Protein 1KXO (pdb70)

Organism: Pieris brassicae (NCBI:txid7116)

B-factor: mean 32.09, std 14.47, range [11.89, 97.53]

Radius of gyration: 15.15 Å; Cα contacts (8 Å, |Δi|>4): 367; chains: 1; bounding box: 38×37×36 Å

InterPro domains:
  IPR000566 Lipocalin/cytosolic fatty-acid binding domain [PF00061] (39-167)
  IPR003057 Invertebrate colouration protein [PR01273] (30-46)
  IPR003057 Invertebrate colouration protein [PR01273] (48-60)
  IPR003057 Invertebrate colouration protein [PR01273] (61-73)
  IPR003057 Invertebrate colouration protein [PR01273] (116-130)
  IPR003057 Invertebrate colouration protein [PR01273] (139-152)
  IPR003057 Invertebrate colouration protein [PR01273] (170-182)
  IPR012674 Calycin [G3DSA:2.40.128.20] (16-189)
  IPR012674 Calycin [SSF50814] (17-185)
  IPR022271 Lipocalin, ApoD type [PIRSF036893] (4-188)
  IPR022272 Lipocalin family conserved site [PS00213] (31-44)

Nearest PDB structures (foldseek):
  1kxo-assembly1_A  TM=1.006E+00  e=1.911E-32  Pieris brassicae
  1lnm-assembly1_A  TM=9.811E-01  e=1.648E-26  Pieris brassicae
  1lke-assembly1_A  TM=9.764E-01  e=8.177E-26  Pieris brassicae
  1n0s-assembly2_B  TM=8.934E-01  e=2.754E-23  Pieris brassicae
  1bbp-assembly1_D  TM=8.884E-01  e=1.869E-21  Pieris brassicae

Solvent-accessible surface area: 9272 Å² total; per-residue (Å²): 105,73,97,74,113,29,74,41,47,160,35,177,74,24,113,74,9,44,46,81,51,14,110,27,75,0,35,8,7,0,0,2,63,19,12,38,76,81,63,1,102,12,2,47,2,71,33,62,77,101,78,183,10,6,65,21,41,45,32,2,13,42,151,69,127,88,86,134,22,108,5,40,12,104,37,54,66,74,48,110,61,0,72,7,54,53,15,48,44,94,112,89,92,124,23,66,22,44,2,11,13,20,41,35,91,24,7,15,0,1,10,77,29,41,134,167,141,151,4,17,8,13,13,0,26,0,14,0,136,50,83,95,14,105,42,113,5,97,74,36,1,84,95,52,8,141,68,22,88,18,10,65,46,156,48,14,69,115,37,89,39,96,141,34,198

Sequence (165 aa):
DVYHDGACPEVKPVDNFDWSQYHGKWWQVAAYPDHITKYGKCGWAEYTPEGKSVKVSRYSVIHGKEYFSEGTAYPVGDSKIGKIYHSYTGVTQEGVFNVLSTDNKNYIIGYFCSYDKKGHMDLVWVLSRSMVLTGEAKTAVENYLIGSPVVDSQKLVYSDFSECK

Foldseek 3Di:
DDWDFAADDDADFAQADDPVQQAAKKWFFKKFPVCCAVVHALKMWGWDDDDQKTWIWMWHQYPNHIDTWTKMKHDDPDNRRAWIWMWIDPVIDIDIWGWRDDPSHFKTKIKDWDCVPRTIDIIIIMITPDSDDDDPSVVVVVPSQVPDPDHDVVRMDGHDNPPSD

Secondary structure (DSSP, 8-state):
---EESSPPP-PPPS---GGG--EEEEEEEE-HHHHHHH-EEEEEEEEE-SSSEEEEEEEEETTEEEEEEEEEEE-SSGGG-EEEEEE----EEEEEEEEEE-SSSEEEEEEEE---SEEEEEEEEEESSSS--HHHHHHHHHHTTS-SS--GGG-EE-------

CATH classification: 2.40.128.20

Structure (mmCIF, N/CA/C/O backbone):
data_1KXO
#
_entry.id   1KXO
#
_cell.length_a   73.873
_cell.length_b   63.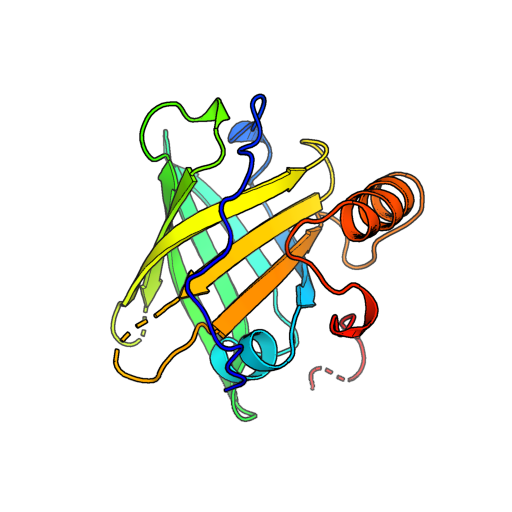476
_cell.length_c   38.191
_cell.angle_alpha   90.00
_cell.angle_beta   92.02
_cell.angle_gamma   90.00
#
_symmetry.space_group_name_H-M   'C 1 2 1'
#
loop_
_entity.id
_entity.type
_entity.pdbx_description
1 polymer DigA16
2 water water
#
loop_
_atom_site.group_PDB
_atom_site.id
_atom_site.type_symbol
_atom_site.label_atom_id
_atom_site.label_alt_id
_atom_site.label_comp_id
_atom_site.label_asym_id
_atom_site.label_entity_id
_atom_site.label_seq_id
_atom_site.pdbx_PDB_ins_code
_atom_site.Cartn_x
_atom_site.Cartn_y
_atom_site.Cartn_z
_atom_site.occupancy
_atom_site.B_iso_or_equiv
_atom_site.auth_seq_id
_atom_site.auth_comp_id
_atom_site.auth_asym_id
_atom_site.auth_atom_id
_atom_site.pdbx_PDB_model_num
ATOM 1 N N . ASP A 1 1 ? 9.035 -41.199 40.363 1.00 41.23 1 ASP A N 1
ATOM 2 C CA . ASP A 1 1 ? 8.251 -40.119 41.038 1.00 46.64 1 ASP A CA 1
ATOM 3 C C . ASP A 1 1 ? 7.990 -40.589 42.464 1.00 46.79 1 ASP A C 1
ATOM 4 O O . ASP A 1 1 ? 7.379 -41.625 42.696 1.00 40.42 1 ASP A O 1
ATOM 9 N N . VAL A 1 2 ? 8.481 -39.844 43.439 1.00 39.34 2 VAL A N 1
ATOM 10 C CA . VAL A 1 2 ? 8.345 -40.221 44.847 1.00 38.02 2 VAL A CA 1
ATOM 11 C C . VAL A 1 2 ? 7.154 -39.640 45.626 1.00 45.13 2 VAL A C 1
ATOM 12 O O . VAL A 1 2 ? 7.059 -38.410 45.833 1.00 40.60 2 VAL A O 1
ATOM 16 N N . TYR A 1 3 ? 6.254 -40.505 46.092 1.00 33.43 3 TYR A N 1
ATOM 17 C CA . TYR A 1 3 ? 5.097 -40.028 46.887 1.00 42.25 3 TYR A CA 1
ATOM 18 C C . TYR A 1 3 ? 5.051 -40.166 48.430 1.00 47.24 3 TYR A C 1
ATOM 19 O O . TYR A 1 3 ? 5.413 -41.208 48.990 1.00 58.97 3 TYR A O 1
ATOM 28 N N . HIS A 1 4 ? 4.579 -39.136 49.126 1.00 37.08 4 HIS A N 1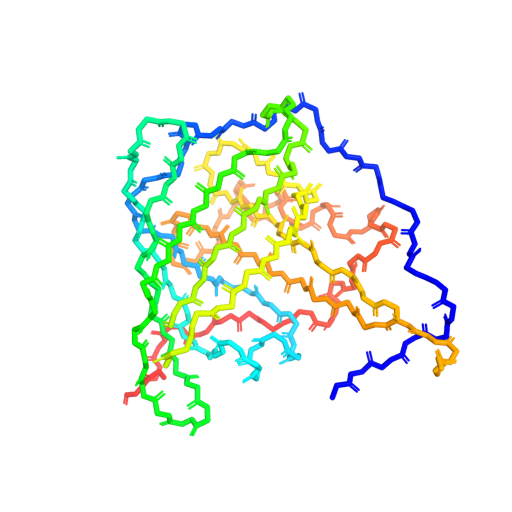
ATOM 29 C CA . HIS A 1 4 ? 4.614 -39.109 50.593 1.00 47.63 4 HIS A CA 1
ATOM 30 C C . HIS A 1 4 ? 3.220 -39.014 51.170 1.00 57.21 4 HIS A C 1
ATOM 31 O O . HIS A 1 4 ? 2.583 -37.971 51.070 1.00 64.50 4 HIS A O 1
ATOM 38 N N . ASP A 1 5 ? 2.758 -40.085 51.800 1.00 54.38 5 ASP A N 1
ATOM 39 C CA . ASP A 1 5 ? 1.379 -40.141 52.249 1.00 61.69 5 ASP A CA 1
ATOM 40 C C . ASP A 1 5 ? 0.931 -38.791 52.806 1.00 50.93 5 ASP A C 1
ATOM 41 O O . ASP A 1 5 ? 1.704 -38.094 53.446 1.00 56.82 5 ASP A O 1
ATOM 46 N N . GLY A 1 6 ? -0.327 -38.442 52.568 1.00 58.36 6 GLY A N 1
ATOM 47 C CA . GLY A 1 6 ? -0.905 -37.211 53.078 1.00 58.70 6 GLY A CA 1
ATOM 48 C C . GLY A 1 6 ? -0.954 -36.111 52.033 1.00 54.02 6 GLY A C 1
ATOM 49 O O . GLY A 1 6 ? -0.349 -36.221 50.958 1.00 40.04 6 GLY A O 1
ATOM 50 N N . ALA A 1 7 ? -1.675 -35.048 52.382 1.00 39.13 7 ALA A N 1
ATOM 51 C CA . ALA A 1 7 ? -1.836 -33.850 51.557 1.00 31.24 7 ALA A CA 1
ATOM 52 C C . ALA A 1 7 ? -0.505 -33.069 51.584 1.00 35.23 7 ALA A C 1
ATOM 53 O O . ALA A 1 7 ? 0.352 -33.348 52.398 1.00 36.15 7 ALA A O 1
ATOM 55 N N . CYS A 1 8 ? -0.299 -32.139 50.682 1.00 36.80 8 CYS A N 1
ATOM 56 C CA . CYS A 1 8 ? 0.874 -31.288 50.726 1.00 31.84 8 CYS A CA 1
ATOM 57 C C . CYS A 1 8 ? 0.774 -30.483 52.010 1.00 33.19 8 CYS A C 1
ATOM 58 O O . CYS A 1 8 ? -0.330 -30.092 52.463 1.00 34.34 8 CYS A O 1
ATOM 61 N N . PRO A 1 9 ? 1.927 -30.234 52.599 1.00 33.28 9 PRO A N 1
ATOM 62 C CA . PRO A 1 9 ? 1.980 -29.527 53.882 1.00 40.62 9 PRO A CA 1
ATOM 63 C C . PRO A 1 9 ? 1.501 -28.098 53.680 1.00 41.29 9 PRO A C 1
ATOM 64 O O . PRO A 1 9 ? 1.487 -27.613 52.553 1.00 42.98 9 PRO A O 1
ATOM 68 N N . GLU A 1 10 ? 1.065 -27.414 54.725 1.00 40.67 10 GLU A N 1
ATOM 69 C CA . GLU A 1 10 ? 0.769 -26.008 54.512 1.00 41.56 10 GLU A CA 1
ATOM 70 C C . GLU A 1 10 ? 2.091 -25.258 54.609 1.00 42.93 10 GLU A C 1
ATOM 71 O O . GLU A 1 10 ? 2.911 -25.575 55.473 1.00 32.20 10 GLU A O 1
ATOM 77 N N . VAL A 1 11 ? 2.273 -24.274 53.729 1.00 40.32 11 VAL A N 1
ATOM 78 C CA . VAL A 1 11 ? 3.520 -23.498 53.609 1.00 42.29 11 VAL A CA 1
ATOM 79 C C . VAL A 1 11 ? 3.415 -21.993 53.928 1.00 26.75 11 VAL A C 1
ATOM 80 O O . VAL A 1 11 ? 2.539 -21.318 53.414 1.00 39.03 11 VAL A O 1
ATOM 84 N N . LYS A 1 12 ? 4.333 -21.522 54.767 1.00 48.70 12 LYS A N 1
ATOM 85 C CA . LYS A 1 12 ? 4.386 -20.103 55.061 1.00 52.68 12 LYS A CA 1
ATOM 86 C C . LYS A 1 12 ? 5.011 -19.368 53.883 1.00 37.40 12 LYS A C 1
ATOM 87 O O . LYS A 1 12 ? 6.153 -19.599 53.511 1.00 34.76 12 LYS A O 1
ATOM 93 N N . PRO A 1 13 ? 4.260 -18.437 53.335 1.00 37.24 13 PRO A N 1
ATOM 94 C CA . PRO A 1 13 ? 4.725 -17.687 52.171 1.00 33.33 13 PRO A CA 1
ATOM 95 C C . PRO A 1 13 ? 5.711 -16.638 52.561 1.00 30.81 13 PRO A C 1
ATOM 96 O O . PRO A 1 13 ? 5.563 -16.057 53.645 1.00 34.36 13 PRO A O 1
ATOM 100 N N . VAL A 1 14 ? 6.669 -16.349 51.696 1.00 27.71 14 VAL A N 1
ATOM 101 C CA . VAL A 1 14 ? 7.499 -15.183 51.918 1.00 27.19 14 VAL A CA 1
ATOM 102 C C . VAL A 1 14 ? 6.712 -13.888 51.868 1.00 25.14 14 VAL A C 1
ATOM 103 O O . VAL A 1 14 ? 5.570 -13.836 51.412 1.00 30.05 14 VAL A O 1
ATOM 107 N N . ASP A 1 15 ? 7.313 -12.808 52.359 1.00 33.06 15 ASP A N 1
ATOM 108 C CA . ASP A 1 15 ? 6.638 -11.511 52.299 1.00 24.99 15 ASP A CA 1
ATOM 109 C C . ASP A 1 15 ? 7.464 -10.379 51.665 1.00 21.61 15 ASP A C 1
ATOM 110 O O . ASP A 1 15 ? 7.143 -9.204 51.718 1.00 28.24 15 ASP A O 1
ATOM 115 N N . ASN A 1 16 ? 8.554 -10.703 51.030 1.00 27.27 16 ASN A N 1
ATOM 116 C CA . ASN A 1 16 ? 9.313 -9.590 50.495 1.00 28.70 16 ASN A CA 1
ATOM 117 C C . ASN A 1 16 ? 9.883 -9.884 49.123 1.00 33.55 16 ASN A C 1
ATOM 118 O O . ASN A 1 16 ? 10.926 -9.340 48.745 1.00 26.97 16 ASN A O 1
ATOM 123 N N . PHE A 1 17 ? 9.213 -10.757 48.388 1.00 24.89 17 PHE A N 1
ATOM 124 C CA . PHE A 1 17 ? 9.789 -11.178 47.128 1.00 22.58 17 PHE A CA 1
ATOM 125 C C . PHE A 1 17 ? 9.938 -10.014 46.197 1.00 25.41 17 PHE A C 1
ATOM 126 O O . PHE A 1 17 ? 8.970 -9.260 46.071 1.00 24.58 17 PHE A O 1
ATOM 134 N N . ASP A 1 18 ? 11.103 -9.901 45.556 1.00 18.05 18 ASP A N 1
ATOM 135 C CA . ASP A 1 18 ? 11.409 -8.921 44.554 1.00 17.87 18 ASP A CA 1
ATOM 136 C C . ASP A 1 18 ? 11.659 -9.430 43.121 1.00 14.77 18 ASP A C 1
ATOM 137 O O . ASP A 1 18 ? 12.795 -9.911 42.833 1.00 18.15 18 ASP A O 1
ATOM 142 N N . TRP A 1 19 ? 10.640 -9.173 42.293 1.00 21.13 19 TRP A N 1
ATOM 143 C CA . TRP A 1 19 ? 10.665 -9.515 40.871 1.00 21.24 19 TRP A CA 1
ATOM 144 C C . TRP A 1 19 ? 11.828 -8.859 40.123 1.00 27.37 19 TRP A C 1
ATOM 145 O O . TRP A 1 19 ? 12.325 -9.379 39.136 1.00 23.43 19 TRP A O 1
ATOM 156 N N . SER A 1 20 ? 12.283 -7.689 40.564 1.00 19.49 20 SER A N 1
ATOM 157 C CA . SER A 1 20 ? 13.383 -7.026 39.863 1.00 19.26 20 SER A CA 1
ATOM 158 C C . SER A 1 20 ? 14.729 -7.756 39.746 1.00 19.20 20 SER A C 1
ATOM 159 O O . SER A 1 20 ? 15.551 -7.395 38.907 1.00 23.55 20 SER A O 1
ATOM 162 N N . GLN A 1 21 ? 14.966 -8.810 40.526 1.00 19.94 21 GLN A N 1
ATOM 163 C CA . GLN A 1 21 ? 16.242 -9.525 40.462 1.00 16.88 21 GLN A CA 1
ATOM 164 C C . GLN A 1 21 ? 16.392 -10.406 39.218 1.00 19.02 21 GLN A C 1
ATOM 165 O O . GLN A 1 21 ? 17.505 -10.709 38.749 1.00 19.73 21 GLN A O 1
ATOM 171 N N . TYR A 1 22 ? 15.262 -10.854 38.674 1.00 21.41 22 TYR A N 1
ATOM 172 C CA . TYR A 1 22 ? 15.270 -11.871 37.648 1.00 29.28 22 TYR A CA 1
ATOM 173 C C . TYR A 1 22 ? 15.480 -11.369 36.217 1.00 22.29 22 TYR A C 1
ATOM 174 O O . TYR A 1 22 ? 14.540 -11.093 35.505 1.00 25.28 22 TYR A O 1
ATOM 183 N N . HIS A 1 23 ? 16.753 -11.244 35.872 1.00 22.77 23 HIS A N 1
ATOM 184 C CA . HIS A 1 23 ? 17.199 -10.906 34.522 1.00 22.12 23 HIS A CA 1
ATOM 185 C C . HIS A 1 23 ? 18.545 -11.535 34.445 1.00 19.09 23 HIS A C 1
ATOM 186 O O . HIS A 1 23 ? 19.254 -11.814 35.429 1.00 20.62 23 HIS A O 1
ATOM 193 N N . GLY A 1 24 ? 18.878 -11.891 33.226 1.00 19.41 24 GLY A N 1
ATOM 194 C CA . GLY A 1 24 ? 20.164 -12.455 32.913 1.00 18.77 24 GLY A CA 1
ATOM 195 C C . GLY A 1 24 ? 20.105 -13.919 33.261 1.00 17.18 24 GLY A C 1
ATOM 196 O O . GLY A 1 24 ? 19.011 -14.506 33.352 1.00 19.91 24 GLY A O 1
ATOM 197 N N . LYS A 1 25 ? 21.308 -14.466 33.444 1.00 20.01 25 LYS A N 1
ATOM 198 C CA . LYS A 1 25 ? 21.529 -15.884 33.547 1.00 18.74 25 LYS A CA 1
ATOM 199 C C . LYS A 1 25 ? 21.559 -16.400 35.017 1.00 23.07 25 LYS A C 1
ATOM 200 O O . LYS A 1 25 ? 22.284 -15.927 35.874 1.00 21.10 25 LYS A O 1
ATOM 206 N N . TRP A 1 26 ? 20.651 -17.322 35.315 1.00 22.50 26 TRP A N 1
ATOM 207 C CA . TRP A 1 26 ? 20.514 -17.986 36.594 1.00 20.33 26 TRP A CA 1
ATOM 208 C C . TRP A 1 26 ? 20.697 -19.489 36.450 1.00 19.22 26 TRP A C 1
ATOM 209 O O . TRP A 1 26 ? 20.143 -20.139 35.556 1.00 23.02 26 TRP A O 1
ATOM 220 N N . TRP A 1 27 ? 21.472 -20.040 37.368 1.00 21.73 27 TRP A N 1
ATOM 221 C CA . TRP A 1 27 ? 21.861 -21.449 37.287 1.00 16.51 27 TRP A CA 1
ATOM 222 C C . TRP A 1 27 ? 21.050 -22.305 38.228 1.00 22.61 27 TRP A C 1
ATOM 223 O O . TRP A 1 27 ? 20.815 -21.849 39.344 1.00 23.77 27 TRP A O 1
ATOM 234 N N . GLN A 1 28 ? 20.619 -23.504 37.826 1.00 19.74 28 GLN A N 1
ATOM 235 C CA . GLN A 1 28 ? 19.839 -24.360 38.696 1.00 16.15 28 GLN A CA 1
ATOM 236 C C . GLN A 1 28 ? 20.856 -25.220 39.434 1.00 19.70 28 GLN A C 1
ATOM 237 O O . GLN A 1 28 ? 21.134 -26.354 39.038 1.00 17.18 28 GLN A O 1
ATOM 243 N N . VAL A 1 29 ? 21.393 -24.702 40.530 1.00 20.09 29 VAL A N 1
ATOM 244 C CA . VAL A 1 29 ? 22.497 -25.312 41.269 1.00 20.97 29 VAL A CA 1
ATOM 245 C C . VAL A 1 29 ? 22.164 -26.550 42.088 1.00 19.01 29 VAL A C 1
ATOM 246 O O . VAL A 1 29 ? 23.068 -27.336 42.385 1.00 20.35 29 VAL A O 1
ATOM 250 N N . ALA A 1 30 ? 20.894 -26.743 42.405 1.00 17.55 30 ALA A N 1
ATOM 251 C CA . ALA A 1 30 ? 20.415 -27.954 43.046 1.00 16.96 30 ALA A CA 1
ATOM 252 C C . ALA A 1 30 ? 18.953 -28.167 42.848 1.00 23.04 30 ALA A C 1
ATOM 253 O O . ALA A 1 30 ? 18.208 -27.219 42.650 1.00 18.56 30 ALA A O 1
ATOM 255 N N . ALA A 1 31 ? 18.564 -29.425 42.938 1.00 21.39 31 ALA A N 1
ATOM 256 C CA . ALA A 1 31 ? 17.162 -29.847 42.868 1.00 19.28 31 ALA A CA 1
ATOM 257 C C . ALA A 1 31 ? 17.011 -31.259 43.398 1.00 17.41 31 ALA A C 1
ATOM 258 O O . ALA A 1 31 ? 17.933 -32.097 43.372 1.00 14.80 31 ALA A O 1
ATOM 260 N N . TYR A 1 32 ? 15.795 -31.564 43.805 1.00 15.28 32 TYR A N 1
ATOM 261 C CA . TYR A 1 32 ? 15.382 -32.951 43.888 1.00 17.52 32 TYR A CA 1
ATOM 262 C C . TYR A 1 32 ? 15.479 -33.759 42.538 1.00 16.80 32 TYR A C 1
ATOM 263 O O . TYR A 1 32 ? 15.227 -33.241 41.488 1.00 19.41 32 TYR A O 1
ATOM 272 N N . PRO A 1 33 ? 15.813 -35.028 42.692 1.00 17.95 33 PRO A N 1
ATOM 273 C CA . PRO A 1 33 ? 15.953 -35.983 41.596 1.00 19.75 33 PRO A CA 1
ATOM 274 C C . PRO A 1 33 ? 14.706 -36.012 40.746 1.00 18.70 33 PRO A C 1
ATOM 275 O O . PRO A 1 33 ? 14.895 -35.996 39.527 1.00 19.58 33 PRO A O 1
ATOM 279 N N . ASP A 1 34 ? 13.491 -35.992 41.284 1.00 22.10 34 ASP A N 1
ATOM 280 C CA . ASP A 1 34 ? 12.311 -36.025 40.412 1.00 26.45 34 ASP A CA 1
ATOM 281 C C . ASP A 1 34 ? 12.253 -34.805 39.492 1.00 19.99 34 ASP A C 1
ATOM 282 O O . ASP A 1 34 ? 11.728 -34.856 38.397 1.00 22.30 34 ASP A O 1
ATOM 287 N N . HIS A 1 35 ? 12.803 -33.702 39.943 1.00 17.26 35 HIS A N 1
ATOM 288 C CA . HIS A 1 35 ? 12.867 -32.480 39.140 1.00 16.64 35 HIS A CA 1
ATOM 289 C C . HIS A 1 35 ? 13.964 -32.561 38.068 1.00 23.26 35 HIS A C 1
ATOM 290 O O . HIS A 1 35 ? 13.778 -32.076 36.928 1.00 18.62 35 HIS A O 1
ATOM 297 N N . ILE A 1 36 ? 15.117 -33.125 38.435 1.00 17.11 36 ILE A N 1
ATOM 298 C CA . ILE A 1 36 ? 16.257 -33.255 37.521 1.00 21.01 36 ILE A CA 1
ATOM 299 C C . ILE A 1 36 ? 15.816 -34.227 36.447 1.00 22.07 36 ILE A C 1
ATOM 300 O O . ILE A 1 36 ? 16.125 -33.941 35.268 1.00 18.69 36 ILE A O 1
ATOM 305 N N . THR A 1 37 ? 15.107 -35.301 36.789 1.00 15.49 37 THR A N 1
ATOM 306 C CA . THR A 1 37 ? 14.615 -36.186 35.719 1.00 19.55 37 THR A CA 1
ATOM 307 C C . THR A 1 37 ? 13.622 -35.542 34.837 1.00 19.81 37 THR A C 1
ATOM 308 O O . THR A 1 37 ? 13.750 -35.626 33.636 1.00 20.05 37 THR A O 1
ATOM 312 N N . LYS A 1 38 ? 12.565 -35.017 35.452 1.00 20.24 38 LYS A N 1
ATOM 313 C CA . LYS A 1 38 ? 11.517 -34.361 34.699 1.00 22.41 38 LYS A CA 1
ATOM 314 C C . LYS A 1 38 ? 11.941 -33.170 33.867 1.00 22.78 38 LYS A C 1
ATOM 315 O O . LYS A 1 38 ? 11.545 -33.085 32.699 1.00 18.88 38 LYS A O 1
ATOM 321 N N . TYR A 1 39 ? 12.782 -32.271 34.337 1.00 15.82 39 TYR A N 1
ATOM 322 C CA . TYR A 1 39 ? 13.032 -30.995 33.664 1.00 17.41 39 TYR A CA 1
ATOM 323 C C . TYR A 1 39 ? 14.518 -30.801 33.329 1.00 15.55 39 TYR A C 1
ATOM 324 O O . TYR A 1 39 ? 14.934 -29.764 32.859 1.00 20.45 39 TYR A O 1
ATOM 333 N N . GLY A 1 40 ? 15.287 -31.846 33.623 1.00 14.01 40 GLY A N 1
ATOM 334 C CA . GLY A 1 40 ? 16.659 -31.995 33.221 1.00 15.44 40 GLY A CA 1
ATOM 335 C C . GLY A 1 40 ? 17.794 -31.621 34.140 1.00 21.96 40 GLY A C 1
ATOM 336 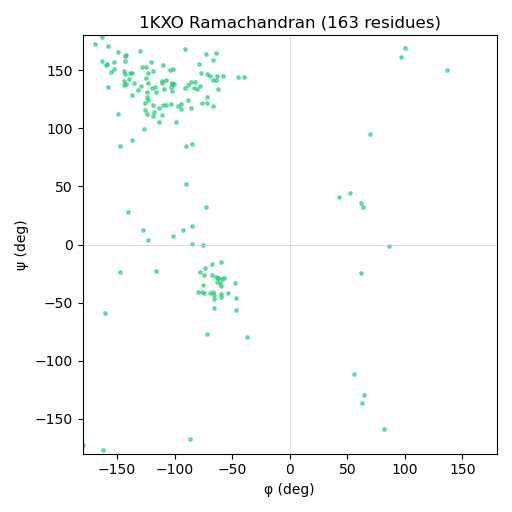O O . GLY A 1 40 ? 17.643 -30.869 35.113 1.00 21.67 40 GLY A O 1
ATOM 337 N N . LYS A 1 41 ? 18.928 -32.177 33.762 1.00 17.52 41 LYS A N 1
ATOM 338 C CA . LYS A 1 41 ? 20.165 -31.830 34.404 1.00 11.89 41 LYS A CA 1
ATOM 339 C C . LYS A 1 41 ? 20.811 -30.691 33.680 1.00 21.50 41 LYS A C 1
ATOM 340 O O . LYS A 1 41 ? 20.350 -30.324 32.591 1.00 19.64 41 LYS A O 1
ATOM 346 N N . CYS A 1 42 ? 21.819 -30.097 34.279 1.00 18.35 42 CYS A N 1
ATOM 347 C CA . CYS A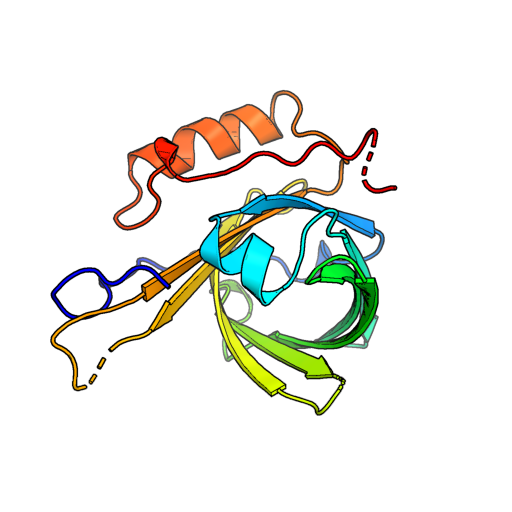 1 42 ? 22.615 -29.026 33.683 1.00 24.42 42 CYS A CA 1
ATOM 348 C C . CYS A 1 42 ? 21.828 -27.754 33.404 1.00 18.41 42 CYS A C 1
ATOM 349 O O . CYS A 1 42 ? 22.056 -27.006 32.464 1.00 24.80 42 CYS A O 1
ATOM 352 N N . GLY A 1 43 ? 20.857 -27.529 34.253 1.00 16.68 43 GLY A N 1
ATOM 353 C CA . GLY A 1 43 ? 19.889 -26.531 33.996 1.00 21.00 43 GLY A CA 1
ATOM 354 C C . GLY A 1 43 ? 20.306 -25.120 34.319 1.00 24.10 43 GLY A C 1
ATOM 355 O O . GLY A 1 43 ? 20.861 -24.761 35.364 1.00 17.49 43 GLY A O 1
ATOM 356 N N . TRP A 1 44 ? 19.994 -24.303 33.337 1.00 16.81 44 TRP A N 1
ATOM 357 C CA . TRP A 1 44 ? 20.061 -22.857 33.537 1.00 15.40 44 TRP A CA 1
ATOM 358 C C . TRP A 1 44 ? 19.036 -22.118 32.707 1.00 18.25 44 TRP A C 1
ATOM 359 O O . TRP A 1 44 ? 18.494 -22.672 31.735 1.00 15.63 44 TRP A O 1
ATOM 370 N N . ALA A 1 45 ? 18.846 -20.864 33.069 1.00 20.16 45 ALA A N 1
ATOM 371 C CA . ALA A 1 45 ? 17.848 -20.027 32.407 1.00 27.80 45 ALA A CA 1
ATOM 372 C C . ALA A 1 45 ? 18.242 -18.579 32.254 1.00 25.06 45 ALA A C 1
ATOM 373 O O . ALA A 1 45 ? 18.818 -18.008 33.152 1.00 19.99 45 ALA A O 1
ATOM 375 N N . GLU A 1 46 ? 17.909 -17.987 31.118 1.00 14.58 46 GLU A N 1
ATOM 376 C CA . GLU A 1 46 ? 18.107 -16.601 30.812 1.00 12.32 46 GLU A CA 1
ATOM 377 C C . GLU A 1 46 ? 16.703 -15.986 30.965 1.00 17.62 46 GLU A C 1
ATOM 378 O O . GLU A 1 46 ? 15.782 -16.439 30.226 1.00 21.96 46 GLU A O 1
ATOM 384 N N . TYR A 1 47 ? 16.577 -15.008 31.854 1.00 14.22 47 TYR A N 1
ATOM 385 C CA . TYR A 1 47 ? 15.377 -14.237 32.085 1.00 18.22 47 TYR A CA 1
ATOM 386 C C . TYR A 1 47 ? 15.504 -12.864 31.451 1.00 23.31 47 TYR A C 1
ATOM 387 O O . TYR A 1 47 ? 16.532 -12.145 31.607 1.00 22.90 47 TYR A O 1
ATOM 396 N N . THR A 1 48 ? 14.418 -12.489 30.788 1.00 18.10 48 THR A N 1
ATOM 397 C CA . THR A 1 48 ? 14.244 -11.217 30.122 1.00 15.65 48 THR A CA 1
ATOM 398 C C . THR A 1 48 ? 12.976 -10.560 30.644 1.00 17.67 48 THR A C 1
ATOM 399 O O . THR A 1 48 ? 11.871 -11.083 30.517 1.00 20.10 48 THR A O 1
ATOM 403 N N . PRO A 1 49 ? 13.134 -9.432 31.306 1.00 16.51 49 PRO A N 1
ATOM 404 C CA . PRO A 1 49 ? 11.958 -8.723 31.817 1.00 18.37 49 PRO A CA 1
ATOM 405 C C . PRO A 1 49 ? 11.098 -8.197 30.708 1.00 18.75 49 PRO A C 1
ATOM 406 O O . PRO A 1 49 ? 11.632 -7.731 29.714 1.00 24.98 49 PRO A O 1
ATOM 410 N N . GLU A 1 50 ? 9.787 -8.267 30.901 1.00 22.18 50 GLU A N 1
ATOM 411 C CA . GLU A 1 50 ? 8.806 -7.783 29.941 1.00 29.75 50 GLU A CA 1
ATOM 412 C C . GLU A 1 50 ? 7.665 -7.306 30.841 1.00 25.17 50 GLU A C 1
ATOM 413 O O . GLU A 1 50 ? 6.725 -8.052 31.119 1.00 20.66 50 GLU A O 1
ATOM 419 N N . GLY A 1 51 ? 7.778 -6.068 31.320 1.00 22.75 51 GLY A N 1
ATOM 420 C CA . GLY A 1 51 ? 6.794 -5.474 32.197 1.00 26.28 51 GLY A CA 1
ATOM 421 C C . GLY A 1 51 ? 6.764 -6.245 33.476 1.00 24.36 51 GLY A C 1
ATOM 422 O O . GLY A 1 51 ? 7.832 -6.612 34.000 1.00 22.56 51 GLY A O 1
ATOM 423 N N . LYS A 1 52 ? 5.542 -6.626 33.857 1.00 22.18 52 LYS A N 1
ATOM 424 C CA . LYS A 1 52 ? 5.313 -7.385 35.073 1.00 18.80 52 LYS A CA 1
ATOM 425 C C . LYS A 1 52 ? 5.376 -8.892 34.823 1.00 26.99 52 LYS A C 1
ATOM 426 O O . LYS A 1 52 ? 4.458 -9.654 35.151 1.00 33.83 52 LYS A O 1
ATOM 432 N N . SER A 1 53 ? 6.449 -9.325 34.195 1.00 26.69 53 SER A N 1
ATOM 433 C CA . SER A 1 53 ? 6.554 -10.726 33.848 1.00 24.51 53 SER A CA 1
ATOM 434 C C . SER A 1 53 ? 7.987 -10.886 33.400 1.00 19.89 53 SER A C 1
ATOM 435 O O . SER A 1 53 ? 8.765 -9.895 33.301 1.00 19.75 53 SER A O 1
ATOM 438 N N . VAL A 1 54 ? 8.323 -12.139 33.194 1.00 17.75 54 VAL A N 1
ATOM 439 C CA . VAL A 1 54 ? 9.627 -12.493 32.638 1.00 24.70 54 VAL A CA 1
ATOM 440 C C . VAL A 1 54 ? 9.469 -13.545 31.554 1.00 29.49 54 VAL A C 1
ATOM 441 O O . VAL A 1 54 ? 8.648 -14.450 31.626 1.00 25.88 54 VAL A O 1
ATOM 445 N N . LYS A 1 55 ? 10.227 -13.356 30.494 1.00 18.36 55 LYS A N 1
ATOM 446 C CA . LYS A 1 55 ? 10.388 -14.347 29.455 1.00 24.27 55 LYS A CA 1
ATOM 447 C C . LYS A 1 55 ? 11.561 -15.211 29.915 1.00 23.05 55 LYS A C 1
ATOM 448 O O . LYS A 1 55 ? 12.566 -14.676 30.380 1.00 21.01 55 LYS A O 1
ATOM 454 N N . VAL A 1 56 ? 11.425 -16.523 29.764 1.00 17.49 56 VAL A N 1
ATOM 455 C CA . VAL A 1 56 ? 12.373 -17.517 30.259 1.00 19.61 56 VAL A CA 1
ATOM 456 C C . VAL A 1 56 ? 12.842 -18.370 29.083 1.00 24.21 56 VAL A C 1
ATOM 457 O O . VAL A 1 56 ? 12.051 -18.900 28.258 1.00 26.14 56 VAL A O 1
ATOM 461 N N . SER A 1 57 ? 14.146 -18.396 28.917 1.00 20.25 57 SER A N 1
ATOM 462 C CA . SER A 1 57 ? 14.668 -19.351 27.956 1.00 20.63 57 SER A CA 1
ATOM 463 C C . SER A 1 57 ? 15.546 -20.268 28.822 1.00 18.18 57 SER A C 1
ATOM 464 O O . SER A 1 57 ? 16.597 -19.778 29.270 1.00 20.17 57 SER A O 1
ATOM 467 N N . ARG A 1 58 ? 15.129 -21.525 28.932 1.00 16.97 58 ARG A N 1
ATOM 468 C CA . ARG A 1 58 ? 15.765 -22.473 29.822 1.00 18.01 58 ARG A CA 1
ATOM 469 C C . ARG A 1 58 ? 16.359 -23.665 29.128 1.00 18.25 58 ARG A C 1
ATOM 470 O O . ARG A 1 58 ? 15.688 -24.427 28.437 1.00 26.03 58 ARG A O 1
ATOM 478 N N . TYR A 1 59 ? 17.657 -23.788 29.321 1.00 17.80 59 TYR A N 1
ATOM 479 C CA . TYR A 1 59 ? 18.452 -24.934 28.866 1.00 13.77 59 TYR A CA 1
ATOM 480 C C . TYR A 1 59 ? 18.580 -26.050 29.871 1.00 22.60 59 TYR A C 1
ATOM 481 O O . TYR A 1 59 ? 18.908 -25.792 31.044 1.00 20.42 59 TYR A O 1
ATOM 490 N N . SER A 1 60 ? 18.396 -27.278 29.406 1.00 21.41 60 SER A N 1
ATOM 491 C CA . SER A 1 60 ? 18.719 -28.438 30.237 1.00 25.27 60 SER A CA 1
ATOM 492 C C . SER A 1 60 ? 18.960 -29.656 29.362 1.00 20.80 60 SER A C 1
ATOM 493 O O . SER A 1 60 ? 18.701 -29.646 28.162 1.00 18.34 60 SER A O 1
ATOM 496 N N . VAL A 1 61 ? 19.444 -30.697 29.993 1.00 21.65 61 VAL A N 1
ATOM 497 C CA . VAL A 1 61 ? 19.578 -31.987 29.3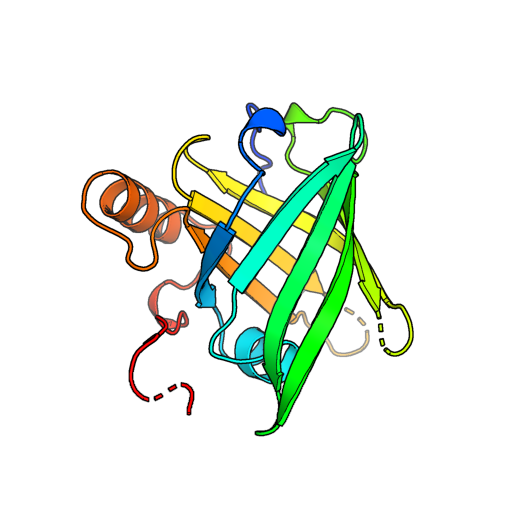38 1.00 24.15 61 VAL A CA 1
ATOM 498 C C . VAL A 1 61 ? 18.550 -32.910 29.965 1.00 21.68 61 VAL A C 1
ATOM 499 O O . VAL A 1 61 ? 18.575 -33.359 31.160 1.00 20.61 61 VAL A O 1
ATOM 503 N N . ILE A 1 62 ? 17.666 -33.389 29.097 1.00 17.97 62 ILE A N 1
ATOM 504 C CA . ILE A 1 62 ? 16.513 -34.174 29.567 1.00 16.25 62 ILE A CA 1
ATOM 505 C C . ILE A 1 62 ? 16.539 -35.541 28.841 1.00 23.83 62 ILE A C 1
ATOM 506 O O . ILE A 1 62 ? 16.597 -35.648 27.585 1.00 21.67 62 ILE A O 1
ATOM 511 N N . HIS A 1 63 ? 16.485 -36.609 29.627 1.00 24.13 63 HIS A N 1
ATOM 512 C CA . HIS A 1 63 ? 16.658 -37.964 29.091 1.00 22.82 63 HIS A CA 1
ATOM 513 C C . HIS A 1 63 ? 17.770 -38.065 28.105 1.00 26.79 63 HIS A C 1
ATOM 514 O O . HIS A 1 63 ? 17.676 -38.707 27.083 1.00 24.53 63 HIS A O 1
ATOM 521 N N . GLY A 1 64 ? 18.836 -37.377 28.441 1.00 22.56 64 GLY A N 1
ATOM 522 C CA . GLY A 1 64 ? 20.072 -37.501 27.711 1.00 29.11 64 GLY A CA 1
ATOM 523 C C . GLY A 1 64 ? 20.171 -36.603 26.505 1.00 26.25 64 GLY A C 1
ATOM 524 O O . GLY A 1 64 ? 21.251 -36.582 25.909 1.00 30.45 64 GLY A O 1
ATOM 525 N N . LYS A 1 65 ? 19.125 -35.823 26.222 1.00 25.36 65 LYS A N 1
ATOM 526 C CA . LYS A 1 65 ? 19.075 -34.973 25.017 1.00 30.09 65 LYS A CA 1
ATOM 527 C C . LYS A 1 65 ? 18.997 -33.511 25.385 1.00 24.03 65 LYS A C 1
ATOM 528 O O . LYS A 1 65 ? 18.231 -33.158 26.289 1.00 23.38 65 LYS A O 1
ATOM 534 N N . GLU A 1 66 ? 19.783 -32.657 24.718 1.00 21.94 66 GLU A N 1
ATOM 535 C CA . GLU A 1 66 ? 19.624 -31.246 25.084 1.00 24.34 66 GLU A CA 1
ATOM 536 C C . GLU A 1 66 ? 18.305 -30.625 24.654 1.00 26.35 66 GLU A C 1
ATOM 537 O O . GLU A 1 66 ? 17.757 -30.875 23.578 1.00 25.61 66 GLU A O 1
ATOM 543 N N . TYR A 1 67 ? 17.803 -29.716 25.486 1.00 21.50 67 TYR A N 1
ATOM 544 C CA . TYR A 1 67 ? 16.597 -28.978 25.131 1.00 23.19 67 TYR A CA 1
ATOM 545 C C . TYR A 1 67 ? 16.680 -27.524 25.519 1.00 32.45 67 TYR A C 1
ATOM 546 O O . TYR A 1 67 ? 17.216 -27.225 26.583 1.00 25.60 67 TYR A O 1
ATOM 555 N N . PHE A 1 68 ? 16.139 -26.648 24.677 1.00 30.67 68 PHE A N 1
ATOM 556 C CA . PHE A 1 68 ? 15.753 -25.318 25.128 1.00 23.11 68 PHE A CA 1
ATOM 557 C C . PHE A 1 68 ? 14.218 -25.282 25.312 1.00 30.99 68 PHE A C 1
ATOM 558 O O . PHE A 1 68 ? 13.443 -25.697 24.435 1.00 28.62 68 PHE A O 1
ATOM 566 N N . SER A 1 69 ? 13.738 -24.770 26.446 1.00 18.81 69 SER A N 1
ATOM 567 C CA . SER A 1 69 ? 12.329 -24.356 26.563 1.00 19.01 69 SER A CA 1
ATOM 568 C C . SER A 1 69 ? 12.149 -22.814 26.603 1.00 26.20 69 SER A C 1
ATOM 569 O O . SER A 1 69 ? 12.923 -22.027 27.194 1.00 26.80 69 SER A O 1
ATOM 572 N N . GLU A 1 70 ? 11.096 -22.360 25.934 1.00 23.00 70 GLU A N 1
ATOM 573 C CA . GLU A 1 70 ? 10.741 -20.961 25.816 1.00 19.18 70 GLU A CA 1
ATOM 574 C C . GLU A 1 70 ? 9.527 -20.909 26.674 1.00 20.80 70 GLU A C 1
ATOM 575 O O . GLU A 1 70 ? 8.680 -21.823 26.560 1.00 22.09 70 GLU A O 1
ATOM 581 N N . GLY A 1 71 ? 9.483 -19.895 27.531 1.00 26.65 71 GLY A N 1
ATOM 582 C CA . GLY A 1 71 ? 8.435 -19.829 28.536 1.00 30.74 71 GLY A CA 1
ATOM 583 C C . GLY A 1 71 ? 8.259 -18.464 29.137 1.00 27.23 71 GLY A C 1
ATOM 584 O O . GLY A 1 71 ? 8.939 -17.524 28.741 1.00 20.63 71 GLY A O 1
ATOM 585 N N . THR A 1 72 ? 7.359 -18.339 30.108 1.00 18.71 72 THR A N 1
ATOM 586 C CA . THR A 1 72 ? 7.148 -17.023 30.708 1.00 25.23 72 THR A CA 1
ATOM 587 C C . THR A 1 72 ? 6.911 -17.266 32.151 1.00 24.61 72 THR A C 1
ATOM 588 O O . THR A 1 72 ? 6.661 -18.394 32.536 1.00 31.56 72 THR A O 1
ATOM 592 N N . ALA A 1 73 ? 7.064 -16.217 32.940 1.00 18.47 73 ALA A N 1
ATOM 593 C CA . ALA A 1 73 ? 6.635 -16.233 34.331 1.00 19.13 73 ALA A CA 1
ATOM 594 C C . ALA A 1 73 ? 5.925 -14.911 34.671 1.00 25.45 73 ALA A C 1
ATOM 595 O O . ALA A 1 73 ? 6.198 -13.827 34.125 1.00 20.89 73 ALA A O 1
ATOM 597 N N . TYR A 1 74 ? 4.950 -15.039 35.572 1.00 22.42 74 TYR A N 1
ATOM 598 C CA . TYR A 1 74 ? 4.176 -13.918 36.063 1.00 22.51 74 TYR A CA 1
ATOM 599 C C . TYR A 1 74 ? 3.815 -14.040 37.532 1.00 21.83 74 TYR A C 1
ATOM 600 O O . TYR A 1 74 ? 3.571 -15.111 38.084 1.00 18.65 74 TYR A O 1
ATOM 609 N N . PRO A 1 75 ? 3.707 -12.897 38.163 1.00 18.41 75 PRO A N 1
ATOM 610 C CA . PRO A 1 75 ? 3.162 -12.879 39.509 1.00 24.53 75 PRO A CA 1
ATOM 611 C C . PRO A 1 75 ? 1.678 -13.148 39.491 1.00 25.61 75 PRO A C 1
ATOM 612 O O . PRO A 1 75 ? 0.914 -12.839 38.589 1.00 27.08 75 PRO A O 1
ATOM 616 N N . VAL A 1 76 ? 1.326 -13.813 40.575 1.00 16.33 76 VAL A N 1
ATOM 617 C CA . VAL A 1 76 ? -0.020 -14.114 41.039 1.00 20.50 76 VAL A CA 1
ATOM 618 C C . VAL A 1 76 ? -0.296 -13.316 42.305 1.00 21.65 76 VAL A C 1
ATOM 619 O O . VAL A 1 76 ? 0.305 -13.511 43.376 1.00 20.54 76 VAL A O 1
ATOM 623 N N . GLY A 1 77 ? -1.205 -12.371 42.132 1.00 22.84 77 GLY A N 1
ATOM 624 C CA . GLY A 1 77 ? -1.683 -11.453 43.134 1.00 19.03 77 GLY A CA 1
ATOM 625 C C . GLY A 1 77 ? -0.529 -10.583 43.618 1.00 15.70 77 GLY A C 1
ATOM 626 O O . GLY A 1 77 ? 0.241 -10.122 42.802 1.00 22.51 77 GLY A O 1
ATOM 627 N N . ASP A 1 78 ? -0.384 -10.356 44.919 1.00 21.40 78 ASP A N 1
ATOM 628 C CA . ASP A 1 78 ? 0.639 -9.435 45.395 1.00 21.19 78 ASP A CA 1
ATOM 629 C C . ASP A 1 78 ? 2.027 -10.014 45.090 1.00 18.63 78 ASP A C 1
ATOM 630 O O . ASP A 1 78 ? 2.406 -11.067 45.635 1.00 24.28 78 ASP A O 1
ATOM 635 N N . SER A 1 79 ? 2.811 -9.316 44.298 1.00 22.03 79 SER A N 1
ATOM 636 C CA . SER A 1 79 ? 4.096 -9.874 43.869 1.00 25.02 79 SER A CA 1
ATOM 637 C C . SER A 1 79 ? 4.996 -10.253 45.046 1.00 22.25 79 SER A C 1
ATOM 638 O O . SER A 1 79 ? 5.842 -11.153 44.956 1.00 24.51 79 SER A O 1
ATOM 641 N N . LYS A 1 80 ? 4.851 -9.558 46.166 1.00 26.05 80 LYS A N 1
ATOM 642 C CA . LYS A 1 80 ? 5.738 -9.805 47.302 1.00 26.54 80 LYS A CA 1
ATOM 643 C C . LYS A 1 80 ? 5.567 -11.178 47.960 1.00 25.66 80 LYS A C 1
ATOM 644 O O . LYS A 1 80 ? 6.460 -11.600 48.748 1.00 27.24 80 LYS A O 1
ATOM 650 N N . ILE A 1 81 ? 4.443 -11.862 47.690 1.00 22.76 81 ILE A N 1
ATOM 651 C CA . ILE A 1 81 ? 4.270 -13.168 48.329 1.00 23.89 81 ILE A CA 1
ATOM 652 C C . ILE A 1 81 ? 4.909 -14.340 47.613 1.00 24.04 81 ILE A C 1
ATOM 653 O O . ILE A 1 81 ? 4.790 -15.453 48.124 1.00 24.86 81 ILE A O 1
ATOM 658 N N . GLY A 1 82 ? 5.564 -14.088 46.484 1.00 24.46 82 GLY A N 1
ATOM 659 C CA . GLY A 1 82 ? 6.292 -15.127 45.769 1.00 23.39 82 GLY A CA 1
ATOM 660 C C . GLY A 1 82 ? 5.459 -16.277 45.253 1.00 24.06 82 GLY A C 1
ATOM 661 O O . GLY A 1 82 ? 5.945 -17.412 45.302 1.00 22.42 82 GLY A O 1
ATOM 662 N N . LYS A 1 83 ? 4.228 -15.984 44.822 1.00 17.24 83 LYS A N 1
ATOM 663 C CA . LYS A 1 83 ? 3.418 -16.957 44.163 1.00 12.97 83 LYS A CA 1
ATOM 664 C C . LYS A 1 83 ? 3.618 -16.675 42.641 1.00 17.71 83 LYS A C 1
ATOM 665 O O . LYS A 1 83 ? 3.288 -15.585 42.166 1.00 17.35 83 LYS A O 1
ATOM 671 N N . ILE A 1 84 ? 4.139 -17.682 41.942 1.00 18.52 84 ILE A N 1
ATOM 672 C CA . ILE A 1 84 ? 4.639 -17.566 40.561 1.00 19.20 84 ILE A CA 1
ATOM 673 C C . ILE A 1 84 ? 4.014 -18.528 39.536 1.00 21.39 84 ILE A C 1
ATOM 674 O O . ILE A 1 84 ? 4.232 -19.733 39.535 1.00 21.67 84 ILE A O 1
ATOM 679 N N . TYR A 1 85 ? 3.262 -17.909 38.632 1.00 20.39 85 TYR A N 1
ATOM 680 C CA . TYR A 1 85 ? 2.744 -18.608 37.455 1.00 25.34 85 TYR A CA 1
ATOM 681 C C . TYR A 1 85 ? 3.862 -18.729 36.464 1.00 17.67 85 TYR A C 1
ATOM 682 O O . TYR A 1 85 ? 4.648 -17.772 36.305 1.00 21.45 85 TYR A O 1
ATOM 691 N N . HIS A 1 86 ? 4.004 -19.904 35.857 1.00 15.60 86 HIS A N 1
ATOM 692 C CA . HIS A 1 86 ? 4.966 -20.084 34.778 1.00 20.61 86 HIS A CA 1
ATOM 693 C C . HIS A 1 86 ? 4.412 -20.931 33.635 1.00 21.87 86 HIS A C 1
ATOM 694 O O . HIS A 1 86 ? 3.535 -21.811 33.862 1.00 22.04 86 HIS A O 1
ATOM 701 N N . SER A 1 87 ? 4.847 -20.647 32.413 1.00 22.66 87 SER A N 1
ATOM 702 C CA . SER A 1 87 ? 4.478 -21.487 31.272 1.00 21.08 87 SER A CA 1
ATOM 703 C C . SER A 1 87 ? 5.837 -21.939 30.775 1.00 27.95 87 SER A C 1
ATOM 704 O O . SER A 1 87 ? 6.804 -21.187 31.007 1.00 21.82 87 SER A O 1
ATOM 707 N N . TYR A 1 88 ? 5.890 -23.065 30.050 1.00 21.33 88 TYR A N 1
ATOM 708 C CA . TYR A 1 88 ? 7.109 -23.577 29.400 1.00 21.19 88 TYR A CA 1
ATOM 709 C C . TYR A 1 88 ? 6.654 -24.499 28.273 1.00 29.60 88 TYR A C 1
ATOM 710 O O . TYR A 1 88 ? 5.690 -25.241 28.486 1.00 25.39 88 TYR A O 1
ATOM 719 N N . THR A 1 89 ? 7.302 -24.345 27.111 1.00 30.22 89 THR A N 1
ATOM 720 C CA . THR A 1 89 ? 7.000 -24.999 25.826 1.00 28.62 89 THR A CA 1
ATOM 721 C C . THR A 1 89 ? 8.056 -26.040 25.411 1.00 31.70 89 THR A C 1
ATOM 722 O O . THR A 1 89 ? 9.224 -25.632 25.365 1.00 39.14 89 THR A O 1
ATOM 726 N N . GLY A 1 92 ? 8.008 -29.487 22.988 1.00 36.15 92 GLY A N 1
ATOM 727 C CA . GLY A 1 92 ? 6.852 -28.713 23.384 1.00 52.81 92 GLY A CA 1
ATOM 728 C C . GLY A 1 92 ? 5.866 -28.463 22.265 1.00 48.42 92 GLY A C 1
ATOM 729 O O . GLY A 1 92 ? 6.278 -28.421 21.095 1.00 61.44 92 GLY A O 1
ATOM 730 N N . VAL A 1 93 ? 4.572 -28.321 22.552 1.00 52.32 93 VAL A N 1
ATOM 731 C CA . VAL A 1 93 ? 3.900 -28.548 23.838 1.00 43.60 93 VAL A CA 1
ATOM 732 C C . VAL A 1 93 ? 4.137 -27.626 25.026 1.00 25.43 93 VAL A C 1
ATOM 733 O O . VAL A 1 93 ? 5.022 -27.848 25.819 1.00 37.55 93 VAL A O 1
ATOM 737 N N . THR A 1 94 ? 3.220 -26.676 25.132 1.00 28.06 94 THR A N 1
ATOM 738 C CA . THR A 1 94 ? 3.208 -25.717 26.209 1.00 28.82 94 THR A CA 1
ATOM 739 C C . THR A 1 94 ? 2.526 -26.338 27.419 1.00 31.96 94 THR A C 1
ATOM 740 O O . THR A 1 94 ? 1.501 -26.979 27.267 1.00 30.21 94 THR A O 1
ATOM 744 N N . GLN A 1 95 ? 3.099 -26.177 28.604 1.00 25.38 95 GLN A N 1
ATOM 745 C CA . GLN A 1 95 ? 2.532 -26.628 29.881 1.00 26.15 95 GLN A CA 1
ATOM 746 C C . GLN A 1 95 ? 2.601 -25.355 30.754 1.00 29.20 95 GLN A C 1
ATOM 747 O O . GLN A 1 95 ? 3.444 -24.489 30.488 1.00 21.48 95 GLN A O 1
ATOM 753 N N . GLU A 1 96 ? 1.709 -25.232 31.736 1.00 21.05 96 GLU A N 1
ATOM 754 C CA . GLU A 1 96 ? 1.683 -24.098 32.657 1.00 18.47 96 GLU A CA 1
ATOM 755 C C . GLU A 1 96 ? 1.313 -24.586 34.050 1.00 16.62 96 GLU A C 1
ATOM 756 O O . GLU A 1 96 ? 0.677 -25.670 34.248 1.00 22.34 96 GLU A O 1
ATOM 762 N N . GLY A 1 97 ? 1.599 -23.739 35.004 1.00 22.60 97 GLY A N 1
ATOM 763 C CA . GLY A 1 97 ? 1.326 -24.001 36.389 1.00 24.85 97 GLY A CA 1
ATOM 764 C C . GLY A 1 97 ? 1.736 -22.872 37.293 1.00 19.00 97 GLY A C 1
ATOM 765 O O . GLY A 1 97 ? 2.130 -21.804 36.871 1.00 18.87 97 GLY A O 1
ATOM 766 N N . VAL A 1 98 ? 1.638 -23.169 38.579 1.00 23.29 98 VAL A N 1
ATOM 767 C CA . VAL A 1 98 ? 1.892 -22.216 39.628 1.00 22.07 98 VAL A CA 1
ATOM 768 C C . VAL A 1 98 ? 2.818 -22.862 40.633 1.00 29.77 98 VAL A C 1
ATOM 769 O O . VAL A 1 98 ? 2.575 -23.991 41.010 1.00 21.15 98 VAL A O 1
ATOM 773 N N . PHE A 1 99 ? 3.859 -22.154 41.052 1.00 23.86 99 PHE A N 1
ATOM 774 C CA . PHE A 1 99 ? 4.744 -22.595 42.113 1.00 21.76 99 PHE A CA 1
ATOM 775 C C . PHE A 1 99 ? 4.921 -21.461 43.136 1.00 25.18 99 PHE A C 1
ATOM 776 O O . PHE A 1 99 ? 4.547 -20.295 42.905 1.00 21.98 99 PHE A O 1
ATOM 784 N N . ASN A 1 100 ? 5.476 -21.793 44.287 1.00 24.93 100 ASN A N 1
ATOM 785 C CA . ASN A 1 100 ? 5.776 -20.788 45.284 1.00 20.62 100 ASN A CA 1
ATOM 786 C C . ASN A 1 100 ? 7.240 -20.711 45.725 1.00 24.50 100 ASN A C 1
ATOM 787 O O . ASN A 1 100 ? 8.009 -21.693 45.769 1.00 25.53 100 ASN A O 1
ATOM 792 N N . VAL A 1 101 ? 7.639 -19.498 46.056 1.00 20.82 101 VAL A N 1
ATOM 793 C CA . VAL A 1 101 ? 8.997 -19.260 46.504 1.00 18.94 101 VAL A CA 1
ATOM 794 C C . VAL A 1 101 ? 9.106 -19.525 48.027 1.00 18.05 101 VAL A C 1
ATOM 795 O O . VAL A 1 101 ? 8.444 -18.910 48.869 1.00 20.39 101 VAL A O 1
ATOM 799 N N . LEU A 1 102 ? 9.930 -20.502 48.390 1.00 21.48 102 LEU A N 1
ATOM 800 C CA . LEU A 1 102 ? 10.126 -20.841 49.814 1.00 23.24 102 LEU A CA 1
ATOM 801 C C . LEU A 1 102 ? 11.080 -19.883 50.517 1.00 22.09 102 LEU A C 1
ATOM 802 O O . LEU A 1 102 ? 10.827 -19.450 51.649 1.00 26.51 102 LEU A O 1
ATOM 807 N N . SER A 1 103 ? 12.162 -19.487 49.847 1.00 20.73 103 SER A N 1
ATOM 808 C CA . SER A 1 103 ? 13.183 -18.606 50.357 1.00 23.68 103 SER A CA 1
ATOM 809 C C . SER A 1 103 ? 13.938 -17.868 49.245 1.00 20.61 103 SER A C 1
ATOM 810 O O . SER A 1 103 ? 14.081 -18.427 48.137 1.00 16.39 103 SER A O 1
ATOM 813 N N . THR A 1 104 ? 14.393 -16.648 49.540 1.00 17.37 104 THR A N 1
ATOM 814 C CA . THR A 1 104 ? 15.303 -15.850 48.738 1.00 16.81 104 THR A CA 1
ATOM 815 C C . THR A 1 104 ? 16.005 -14.777 49.541 1.00 20.10 104 THR A C 1
ATOM 816 O O . THR A 1 104 ? 15.484 -14.307 50.554 1.00 23.94 104 THR A O 1
ATOM 820 N N . ASP A 1 105 ? 17.162 -14.359 49.106 1.00 23.66 105 ASP A N 1
ATOM 821 C CA . ASP A 1 105 ? 17.760 -13.158 49.672 1.00 20.44 105 ASP A CA 1
ATOM 822 C C . ASP A 1 105 ? 17.537 -11.980 48.718 1.00 18.38 105 ASP A C 1
ATOM 823 O O . ASP A 1 105 ? 18.161 -10.890 48.845 1.00 27.30 105 ASP A O 1
ATOM 828 N N . ASN A 1 106 ? 16.754 -12.169 47.683 1.00 21.60 106 ASN A N 1
ATOM 829 C CA . ASN A 1 106 ? 16.574 -11.088 46.706 1.00 17.53 106 ASN A CA 1
ATOM 830 C C . ASN A 1 106 ? 17.860 -10.486 46.136 1.00 12.00 106 ASN A C 1
ATOM 831 O O . ASN A 1 106 ? 17.948 -9.282 45.974 1.00 16.50 106 ASN A O 1
ATOM 836 N N . LYS A 1 107 ? 18.785 -11.367 45.795 1.00 17.89 107 LYS A N 1
ATOM 837 C CA . LYS A 1 107 ? 20.093 -10.952 45.331 1.00 21.01 107 LYS A CA 1
ATOM 838 C C . LYS A 1 107 ? 20.821 -12.062 44.552 1.00 25.92 107 LYS A C 1
ATOM 839 O O . LYS A 1 107 ? 21.233 -11.913 43.402 1.00 29.94 107 LYS A O 1
ATOM 845 N N . ASN A 1 108 ? 21.023 -13.168 45.228 1.00 23.11 108 ASN A N 1
ATOM 846 C CA . ASN A 1 108 ? 21.775 -14.301 44.718 1.00 22.33 108 ASN A CA 1
ATOM 847 C C . ASN A 1 108 ? 21.042 -15.612 44.521 1.00 18.67 108 ASN A C 1
ATOM 848 O O . ASN A 1 108 ? 21.594 -16.371 43.765 1.00 22.49 108 ASN A O 1
ATOM 853 N N . TYR A 1 109 ? 19.916 -15.933 45.162 1.00 16.51 109 TYR A N 1
ATOM 854 C CA . TYR A 1 109 ? 19.369 -17.288 45.076 1.00 17.94 109 TYR A CA 1
ATOM 855 C C . TYR A 1 109 ? 17.876 -17.223 45.268 1.00 18.15 109 TYR A C 1
ATOM 856 O O . TYR A 1 109 ? 17.403 -16.236 45.841 1.00 18.17 109 TYR A O 1
ATOM 865 N N . ILE A 1 110 ? 17.154 -18.232 44.773 1.00 16.11 110 ILE A N 1
ATOM 866 C CA . ILE A 1 110 ? 15.732 -18.404 44.967 1.00 19.66 110 ILE A CA 1
ATOM 867 C C . ILE A 1 110 ? 15.484 -19.903 45.092 1.00 20.59 110 ILE A C 1
ATOM 868 O O . ILE A 1 110 ? 16.109 -20.659 44.388 1.00 21.56 110 ILE A O 1
ATOM 873 N N . ILE A 1 111 ? 14.649 -20.330 46.030 1.00 15.58 111 ILE A N 1
ATOM 874 C CA . ILE A 1 111 ? 14.239 -21.710 46.212 1.00 13.33 111 ILE A CA 1
ATOM 875 C C . ILE A 1 111 ? 12.791 -21.782 45.912 1.00 21.34 111 ILE A C 1
ATOM 876 O O . ILE A 1 111 ? 11.965 -21.172 46.575 1.00 20.87 111 ILE A O 1
ATOM 881 N N . GLY A 1 112 ? 12.505 -22.559 44.871 1.00 16.59 112 GLY A N 1
ATOM 882 C CA . GLY A 1 112 ? 11.171 -22.805 44.417 1.00 20.75 112 GLY A CA 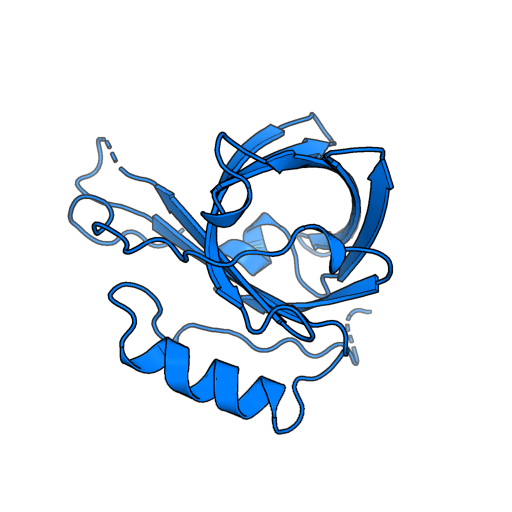1
ATOM 883 C C . GLY A 1 112 ? 10.639 -24.148 44.853 1.00 18.56 112 GLY A C 1
ATOM 884 O O . GLY A 1 112 ? 11.353 -25.126 45.007 1.00 21.24 112 GLY A O 1
ATOM 885 N N . TYR A 1 113 ? 9.325 -24.178 45.006 1.00 17.53 113 TYR A N 1
ATOM 886 C CA . TYR A 1 113 ? 8.609 -25.367 45.465 1.00 15.68 113 TYR A CA 1
ATOM 887 C C . TYR A 1 113 ? 7.305 -25.571 44.804 1.00 20.81 113 TYR A C 1
ATOM 888 O O . TYR A 1 113 ? 6.524 -24.617 44.577 1.00 20.20 113 TYR A O 1
ATOM 897 N N . PHE A 1 114 ? 7.074 -26.848 44.488 1.00 22.69 114 PHE A N 1
ATOM 898 C CA . PHE A 1 114 ? 5.796 -27.287 43.976 1.00 22.16 114 PHE A CA 1
ATOM 899 C C . PHE A 1 114 ? 5.388 -28.590 44.628 1.00 26.01 114 PHE A C 1
ATOM 900 O O . PHE A 1 114 ? 6.150 -29.558 44.612 1.00 22.67 114 PHE A O 1
ATOM 908 N N . CYS A 1 115 ? 4.162 -28.613 45.151 1.00 22.55 115 CYS A N 1
ATOM 909 C CA . CYS A 1 115 ? 3.609 -29.830 45.731 1.00 20.39 115 CYS A CA 1
ATOM 910 C C . CYS A 1 115 ? 2.382 -30.290 45.014 1.00 36.46 115 CYS A C 1
ATOM 911 O O . CYS A 1 115 ? 1.557 -29.540 44.449 1.00 32.91 115 CYS A O 1
ATOM 914 N N . SER A 1 116 ? 2.229 -31.598 45.039 1.00 35.68 116 SER A N 1
ATOM 915 C CA . SER A 1 116 ? 1.184 -32.041 44.165 1.00 46.08 116 SER A CA 1
ATOM 916 C C . SER A 1 116 ? 0.510 -33.288 44.692 1.00 43.68 116 SER A C 1
ATOM 917 O O . SER A 1 116 ? 1.166 -34.304 44.682 1.00 34.06 116 SER A O 1
ATOM 920 N N . TYR A 1 117 ? -0.750 -33.187 45.094 1.00 42.27 117 TYR A N 1
ATOM 921 C CA . TYR A 1 117 ? -1.464 -34.300 45.724 1.00 42.96 117 TYR A CA 1
ATOM 922 C C . TYR A 1 117 ? -2.111 -35.206 44.724 1.00 42.67 117 TYR A C 1
ATOM 923 O O . TYR A 1 117 ? -2.878 -34.656 43.966 1.00 35.44 117 TYR A O 1
ATOM 932 N N . ASP A 1 120 ? -7.217 -40.996 43.689 1.00 89.88 120 ASP A N 1
ATOM 933 C CA . ASP A 1 120 ? -6.329 -40.165 44.498 1.00 81.73 120 ASP A CA 1
ATOM 934 C C . ASP A 1 120 ? -5.559 -41.071 45.444 1.00 79.43 120 ASP A C 1
ATOM 935 O O . ASP A 1 120 ? -6.016 -41.390 46.546 1.00 74.72 120 ASP A O 1
ATOM 940 N N . LYS A 1 121 ? -4.410 -41.514 44.935 1.00 76.50 121 LYS A N 1
ATOM 941 C CA . LYS A 1 121 ? -3.354 -42.147 45.714 1.00 64.66 121 LYS A CA 1
ATOM 942 C C . LYS A 1 121 ? -3.251 -41.238 46.955 1.00 63.31 121 LYS A C 1
ATOM 943 O O . LYS A 1 121 ? -3.396 -40.011 46.884 1.00 71.99 121 LYS A O 1
ATOM 949 N N . LYS A 1 122 ? -2.980 -41.835 48.104 1.00 50.79 122 LYS A N 1
ATOM 950 C CA . LYS A 1 122 ? -3.048 -41.164 49.395 1.00 55.03 122 LYS A CA 1
ATOM 951 C C . LYS A 1 122 ? -1.910 -40.170 49.648 1.00 53.45 122 LYS A C 1
ATOM 952 O O . LYS A 1 122 ? -1.501 -39.979 50.795 1.00 49.52 122 LYS A O 1
ATOM 958 N N . GLY A 1 123 ? -1.388 -39.504 48.620 1.00 51.56 123 GLY A N 1
ATOM 959 C CA . GLY A 1 123 ? -0.173 -38.749 48.862 1.00 50.19 123 GLY A CA 1
ATOM 960 C C . GLY A 1 123 ? 0.268 -37.672 47.886 1.00 46.48 123 GLY A C 1
ATOM 961 O O . GLY A 1 123 ? -0.356 -37.426 46.845 1.00 35.37 123 GLY A O 1
ATOM 962 N N . HIS A 1 124 ? 1.384 -37.040 48.237 1.00 37.03 124 HIS A N 1
ATOM 963 C CA . HIS A 1 124 ? 1.902 -35.948 47.417 1.00 32.88 124 HIS A CA 1
ATOM 964 C C . HIS A 1 124 ? 3.335 -36.141 46.959 1.00 32.77 124 HIS A C 1
ATOM 965 O O . HIS A 1 124 ? 4.147 -36.822 47.574 1.00 29.98 124 HIS A O 1
ATOM 972 N N . MET A 1 125 ? 3.628 -35.529 45.832 1.00 31.33 125 MET A N 1
ATOM 973 C CA . MET A 1 125 ? 5.021 -35.488 45.384 1.00 31.60 125 MET A CA 1
ATOM 974 C C . MET A 1 125 ? 5.469 -34.020 45.511 1.00 30.72 125 MET A C 1
ATOM 975 O O . MET A 1 125 ? 4.611 -33.165 45.257 1.00 24.67 125 MET A O 1
ATOM 980 N N . ASP A 1 126 ? 6.709 -33.794 45.983 1.00 25.55 126 ASP A N 1
ATOM 981 C CA . ASP A 1 126 ? 7.255 -32.457 46.145 1.00 19.62 126 ASP A CA 1
ATOM 982 C C . ASP A 1 126 ? 8.363 -32.305 45.109 1.00 16.76 126 ASP A C 1
ATOM 983 O O . ASP A 1 126 ? 9.228 -33.233 44.954 1.00 17.97 126 ASP A O 1
ATOM 988 N N . LEU A 1 127 ? 8.432 -31.120 44.534 1.00 24.28 127 LEU A N 1
ATOM 989 C CA . LEU A 1 127 ? 9.574 -30.735 43.743 1.00 23.01 127 LEU A CA 1
ATOM 990 C C . LEU A 1 127 ? 10.158 -29.442 44.306 1.00 16.01 127 LEU A C 1
ATOM 991 O O . LEU A 1 127 ? 9.418 -28.430 44.496 1.00 17.98 127 LEU A O 1
ATOM 996 N N . VAL A 1 128 ? 11.487 -29.466 44.493 1.00 19.70 128 VAL A N 1
ATOM 997 C CA . VAL A 1 128 ? 12.253 -28.369 45.005 1.00 19.95 128 VAL A CA 1
ATOM 998 C C . VAL A 1 128 ? 13.445 -28.093 44.097 1.00 17.41 128 VAL A C 1
ATOM 999 O O . VAL A 1 128 ? 14.158 -29.012 43.652 1.00 20.29 128 VAL A O 1
ATOM 1003 N N . TRP A 1 129 ? 13.673 -26.830 43.833 1.00 14.01 129 TRP A N 1
ATOM 1004 C CA . TRP A 1 129 ? 14.840 -26.457 43.135 1.00 18.19 129 TRP A CA 1
ATOM 1005 C C . TRP A 1 129 ? 15.416 -25.160 43.647 1.00 18.00 129 TRP A C 1
ATOM 1006 O O . TRP A 1 129 ? 14.730 -24.370 44.240 1.00 20.95 129 TRP A O 1
ATOM 1017 N N . VAL A 1 130 ? 16.697 -24.974 43.391 1.00 14.42 130 VAL A N 1
ATOM 1018 C CA . VAL A 1 130 ? 17.410 -23.803 43.779 1.00 16.91 130 VAL A CA 1
ATOM 1019 C C . VAL A 1 130 ? 18.110 -23.158 42.573 1.00 14.59 130 VAL A C 1
ATOM 1020 O O . VAL A 1 130 ? 18.985 -23.814 41.958 1.00 19.81 130 VAL A O 1
ATOM 1024 N N . LEU A 1 131 ? 17.786 -21.893 42.300 1.00 14.72 131 LEU A N 1
ATOM 1025 C CA . LEU A 1 131 ? 18.525 -21.086 41.316 1.00 16.79 131 LEU A CA 1
ATOM 1026 C C . LEU A 1 131 ? 19.459 -20.078 42.017 1.00 15.44 131 LEU A C 1
ATOM 1027 O O . LEU A 1 131 ? 19.123 -19.543 43.084 1.00 20.32 131 LEU A O 1
ATOM 1032 N N . SER A 1 132 ? 20.537 -19.777 41.344 1.00 20.58 132 SER A N 1
ATOM 1033 C CA . SER A 1 132 ? 21.520 -18.794 41.806 1.00 21.33 132 SER A CA 1
ATOM 1034 C C . SER A 1 132 ? 22.099 -17.982 40.620 1.00 21.22 132 SER A C 1
ATOM 1035 O O . SER A 1 132 ? 22.248 -18.579 39.540 1.00 22.09 132 SER A O 1
ATOM 1038 N N . ARG A 1 133 ? 22.425 -16.708 40.831 1.00 17.89 133 ARG A N 1
ATOM 1039 C CA . ARG A 1 133 ? 23.095 -15.828 39.884 1.00 25.97 133 ARG A CA 1
ATOM 1040 C C . ARG A 1 133 ? 24.475 -16.376 39.507 1.00 34.82 133 ARG A C 1
ATOM 1041 O O . ARG A 1 133 ? 25.003 -16.178 38.406 1.00 30.67 133 ARG A O 1
ATOM 1049 N N . SER A 1 134 ? 25.098 -17.035 40.468 1.00 23.02 134 SER A N 1
ATOM 1050 C CA . SER A 1 134 ? 26.369 -17.690 40.204 1.00 34.55 134 SER A CA 1
ATOM 1051 C C . SER A 1 134 ? 26.305 -19.203 39.980 1.00 31.17 134 SER A C 1
ATOM 1052 O O . SER A 1 134 ? 25.602 -19.957 40.674 1.00 27.93 134 SER A O 1
ATOM 1055 N N . MET A 1 135 ? 27.064 -19.682 38.997 1.00 27.59 135 MET A N 1
ATOM 1056 C CA . MET A 1 135 ? 27.125 -21.132 38.757 1.00 28.29 135 MET A CA 1
ATOM 1057 C C . MET A 1 135 ? 27.345 -21.923 40.037 1.00 26.20 135 MET A C 1
ATOM 1058 O O . MET A 1 135 ? 26.853 -23.048 40.111 1.00 25.51 135 MET A O 1
ATOM 1063 N N . VAL A 1 136 ? 28.068 -21.422 41.033 1.00 26.63 136 VAL A N 1
ATOM 1064 C CA . VAL A 1 136 ? 28.184 -22.141 42.311 1.00 34.74 136 VAL A CA 1
ATOM 1065 C C . VAL 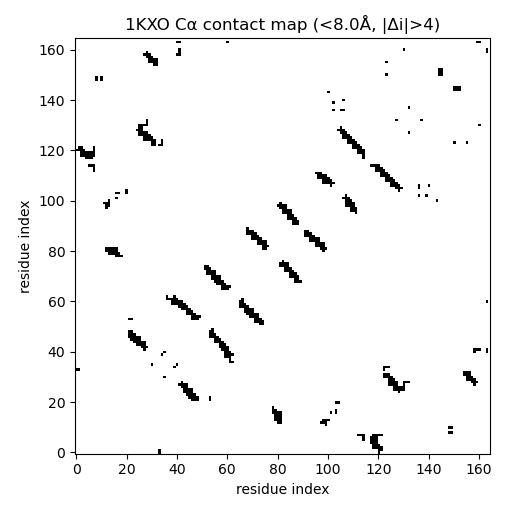A 1 136 ? 27.776 -21.274 43.482 1.00 30.40 136 VAL A C 1
ATOM 1066 O O . VAL A 1 136 ? 28.020 -20.065 43.479 1.00 40.31 136 VAL A O 1
ATOM 1070 N N . LEU A 1 137 ? 27.135 -21.881 44.469 1.00 35.54 137 LEU A N 1
ATOM 1071 C CA . LEU A 1 137 ? 26.753 -21.110 45.647 1.00 38.06 137 LEU A CA 1
ATOM 1072 C C . LEU A 1 1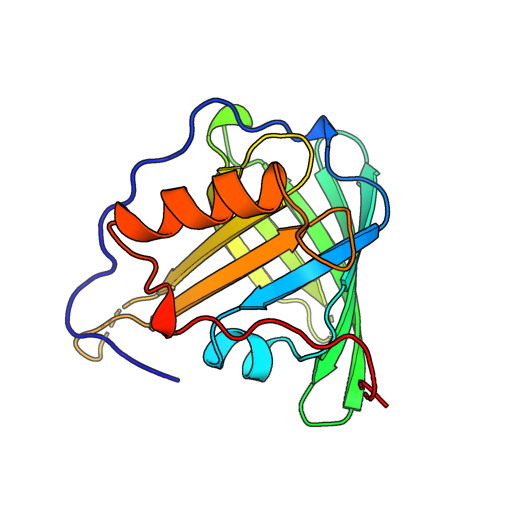37 ? 28.091 -20.861 46.367 1.00 31.34 137 LEU A C 1
ATOM 1073 O O . LEU A 1 137 ? 28.822 -21.801 46.662 1.00 42.55 137 LEU A O 1
ATOM 1078 N N . THR A 1 138 ? 28.456 -19.614 46.584 1.00 44.53 138 THR A N 1
ATOM 1079 C CA . THR A 1 138 ? 29.574 -19.394 47.496 1.00 59.11 138 THR A CA 1
ATOM 1080 C C . THR A 1 138 ? 29.107 -18.477 48.603 1.00 54.71 138 THR A C 1
ATOM 1081 O O . THR A 1 138 ? 28.335 -17.545 48.383 1.00 56.08 138 THR A O 1
ATOM 1085 N N . GLY A 1 139 ? 29.572 -18.848 49.789 1.00 50.75 139 GLY A N 1
ATOM 1086 C CA . GLY A 1 139 ? 29.515 -18.068 50.999 1.00 52.81 139 GLY A CA 1
ATOM 1087 C C . GLY A 1 139 ? 28.191 -17.561 51.498 1.00 48.46 139 GLY A C 1
ATOM 1088 O O . GLY A 1 139 ? 27.353 -18.324 51.968 1.00 48.05 139 GLY A O 1
ATOM 1089 N N . GLU A 1 140 ? 28.071 -16.240 51.413 1.00 61.20 140 GLU A N 1
ATOM 1090 C CA . GLU A 1 140 ? 26.901 -15.512 51.877 1.00 59.75 140 GLU A CA 1
ATOM 1091 C C . GLU A 1 140 ? 25.622 -16.182 51.389 1.00 54.40 140 GLU A C 1
ATOM 1092 O O . GLU A 1 140 ? 24.750 -16.541 52.185 1.00 48.00 140 GLU A O 1
ATOM 1098 N N . ALA A 1 141 ? 25.505 -16.353 50.075 1.00 44.55 141 ALA A N 1
ATOM 1099 C CA . ALA A 1 141 ? 24.299 -16.989 49.559 1.00 50.70 141 ALA A CA 1
ATOM 1100 C C . ALA A 1 141 ? 24.301 -18.427 50.058 1.00 38.07 141 ALA A C 1
ATOM 1101 O O . ALA A 1 141 ? 23.309 -18.961 50.536 1.00 31.72 141 ALA A O 1
ATOM 1103 N N . LYS A 1 142 ? 25.443 -19.093 49.992 1.00 37.67 142 LYS A N 1
ATOM 1104 C CA . LYS A 1 142 ? 25.442 -20.480 50.436 1.00 33.68 142 LYS A CA 1
ATOM 1105 C C . LYS A 1 142 ? 25.017 -20.624 51.905 1.00 36.44 142 LYS A C 1
ATOM 1106 O O . LYS A 1 142 ? 24.341 -21.584 52.275 1.00 34.97 142 LYS A O 1
ATOM 1112 N N . THR A 1 143 ? 25.402 -19.665 52.741 1.00 38.31 143 THR A N 1
ATOM 1113 C CA . THR A 1 143 ? 25.043 -19.751 54.152 1.00 46.88 143 THR A CA 1
ATOM 1114 C C . THR A 1 143 ? 23.563 -19.558 54.349 1.00 48.33 143 THR A C 1
ATOM 1115 O O . THR A 1 143 ? 22.941 -20.231 55.172 1.00 59.30 143 THR A O 1
ATOM 1119 N N . ALA A 1 144 ? 23.023 -18.597 53.604 1.00 47.74 144 ALA A N 1
ATOM 1120 C CA . ALA A 1 144 ? 21.599 -18.351 53.674 1.00 45.37 144 ALA A CA 1
ATOM 1121 C C . ALA A 1 144 ? 20.922 -19.641 53.260 1.00 37.32 144 ALA A C 1
ATOM 1122 O O . ALA A 1 144 ? 19.963 -20.104 53.899 1.00 38.93 144 ALA A O 1
ATOM 1124 N N . VAL A 1 145 ? 21.415 -20.244 52.179 1.00 45.19 145 VAL A N 1
ATOM 1125 C CA . VAL A 1 145 ? 20.726 -21.449 51.710 1.00 39.38 145 VAL A CA 1
ATOM 1126 C C . VAL A 1 145 ? 20.886 -22.523 52.739 1.00 42.35 145 VAL A C 1
ATOM 1127 O O . VAL A 1 145 ? 19.938 -23.218 53.132 1.00 33.07 145 VAL A O 1
ATOM 1131 N N . GLU A 1 146 ? 22.127 -22.663 53.186 1.00 39.68 146 GLU A N 1
ATOM 1132 C CA . GLU A 1 146 ? 22.294 -23.680 54.216 1.00 54.14 146 GLU A CA 1
ATOM 1133 C C . GLU A 1 146 ? 21.233 -23.615 55.347 1.00 58.91 146 GLU A C 1
ATOM 1134 O O . GLU A 1 146 ? 20.662 -24.663 55.656 1.00 64.71 146 GLU A O 1
ATOM 1140 N N . ASN A 1 147 ? 20.912 -22.441 55.915 1.00 61.06 147 ASN A N 1
ATOM 1141 C CA . ASN A 1 147 ? 19.990 -22.343 57.073 1.00 63.01 147 ASN A CA 1
ATOM 1142 C C . ASN A 1 147 ? 18.497 -22.527 56.809 1.00 64.34 147 ASN A C 1
ATOM 1143 O O . ASN A 1 147 ? 17.737 -23.065 57.632 1.00 56.64 147 ASN A O 1
ATOM 1148 N N . TYR A 1 148 ? 18.057 -22.059 55.650 1.00 48.98 148 TYR A N 1
ATOM 1149 C CA . TYR A 1 148 ? 16.643 -22.168 55.350 1.00 37.55 148 TYR A CA 1
ATOM 1150 C C . TYR A 1 148 ? 16.148 -23.598 55.256 1.00 38.21 148 TYR A C 1
ATOM 1151 O O . TYR A 1 148 ? 15.010 -23.953 55.585 1.00 33.79 148 TYR A O 1
ATOM 1160 N N . LEU A 1 149 ? 17.026 -24.474 54.793 1.00 49.67 149 LEU A N 1
ATOM 1161 C CA . LEU A 1 149 ? 16.632 -25.872 54.568 1.00 49.43 149 LEU A CA 1
ATOM 1162 C C . LEU A 1 149 ? 16.175 -26.695 55.788 1.00 53.88 149 LEU A C 1
ATOM 1163 O O . LEU A 1 149 ? 15.352 -27.591 55.662 1.00 50.23 149 LEU A O 1
ATOM 1168 N N . ILE A 1 150 ? 16.697 -26.338 56.957 1.00 41.81 150 ILE A N 1
ATOM 1169 C CA . ILE A 1 150 ? 16.558 -26.959 58.291 1.00 51.07 150 ILE A CA 1
ATOM 1170 C C . ILE A 1 150 ? 15.196 -26.729 58.990 1.00 48.59 150 ILE A C 1
ATOM 1171 O O . ILE A 1 150 ? 14.630 -27.638 59.601 1.00 35.70 150 ILE A O 1
ATOM 1176 N N . GLY A 1 151 ? 14.657 -25.508 58.905 1.00 41.95 151 GLY A N 1
ATOM 1177 C CA . GLY A 1 151 ? 13.368 -25.191 59.504 1.00 42.23 151 GLY A CA 1
ATOM 1178 C C . GLY A 1 151 ? 12.242 -25.372 58.521 1.00 45.58 151 GLY A C 1
ATOM 1179 O O . GLY A 1 151 ? 11.103 -24.958 58.719 1.00 45.10 151 GLY A O 1
ATOM 1180 N N . SER A 1 152 ? 12.595 -26.020 57.424 1.00 52.84 152 SER A N 1
ATOM 1181 C CA . SER A 1 152 ? 11.668 -26.183 56.349 1.00 51.49 152 SER A CA 1
ATOM 1182 C C . SER A 1 152 ? 10.610 -27.187 56.786 1.00 61.35 152 SER A C 1
ATOM 1183 O O . SER A 1 152 ? 10.917 -28.290 57.257 1.00 63.86 152 SER A O 1
ATOM 1186 N N . PRO A 1 153 ? 9.356 -26.770 56.653 1.00 67.91 153 PRO A N 1
ATOM 1187 C CA . PRO A 1 153 ? 8.254 -27.687 56.900 1.00 72.93 153 PRO A CA 1
ATOM 1188 C C . PRO A 1 153 ? 8.187 -28.622 55.689 1.00 65.37 153 PRO A C 1
ATOM 1189 O O . PRO A 1 153 ? 7.328 -29.503 55.670 1.00 52.01 153 PRO A O 1
ATOM 1193 N N . VAL A 1 154 ? 9.072 -28.433 54.706 1.00 48.20 154 VAL A N 1
ATOM 1194 C CA . VAL A 1 154 ? 9.051 -29.218 53.475 1.00 46.12 154 VAL A CA 1
ATOM 1195 C C . VAL A 1 154 ? 10.331 -29.578 52.701 1.00 26.48 154 VAL A C 1
ATOM 1196 O O . VAL A 1 154 ? 10.330 -30.552 51.967 1.00 45.91 154 VAL A O 1
ATOM 1200 N N . VAL A 1 155 ? 11.414 -28.823 52.834 1.00 37.62 155 VAL A N 1
ATOM 1201 C CA . VAL A 1 155 ? 12.664 -29.237 52.180 1.00 33.04 155 VAL A CA 1
ATOM 1202 C C . VAL A 1 155 ? 13.635 -30.165 52.932 1.00 42.99 155 VAL A C 1
ATOM 1203 O O . VAL A 1 155 ? 14.128 -29.833 54.005 1.00 43.98 155 VAL A O 1
ATOM 1207 N N . ASP A 1 156 ? 13.975 -31.294 52.312 1.00 34.55 156 ASP A N 1
ATOM 1208 C CA . ASP A 1 156 ? 14.878 -32.285 52.908 1.00 33.95 156 ASP A CA 1
ATOM 1209 C C . ASP A 1 156 ? 16.232 -32.042 52.311 1.00 33.90 156 ASP A C 1
ATOM 1210 O O . ASP A 1 156 ? 16.492 -32.363 51.133 1.00 41.61 156 ASP A O 1
ATOM 1215 N N . SER A 1 157 ? 17.106 -31.448 53.103 1.00 33.63 157 SER A N 1
ATOM 1216 C CA . SER A 1 157 ? 18.340 -30.959 52.537 1.00 28.73 157 SER A CA 1
ATOM 1217 C C . SER A 1 157 ? 19.100 -32.177 52.033 1.00 34.57 157 SER A C 1
ATOM 1218 O O . SER A 1 157 ? 19.867 -32.017 51.073 1.00 33.55 157 SER A O 1
ATOM 1221 N N . GLN A 1 158 ? 18.901 -33.365 52.620 1.00 30.45 158 GLN A N 1
ATOM 1222 C CA . GLN A 1 158 ? 19.641 -34.553 52.136 1.00 41.50 158 GLN A CA 1
ATOM 1223 C C . GLN A 1 158 ? 19.297 -35.071 50.728 1.00 34.32 158 GLN A C 1
ATOM 1224 O O . GLN A 1 158 ? 20.095 -35.708 50.044 1.00 41.08 158 GLN A O 1
ATOM 1230 N N . LYS A 1 159 ? 18.075 -34.784 50.347 1.00 26.84 159 LYS A N 1
ATOM 1231 C CA . LYS A 1 159 ? 17.471 -35.120 49.077 1.00 28.20 159 LYS A CA 1
ATOM 1232 C C . LYS A 1 159 ? 17.897 -34.231 47.938 1.00 25.68 159 LYS A C 1
ATOM 1233 O O . LYS A 1 159 ? 17.772 -34.673 46.781 1.00 19.36 159 LYS A O 1
ATOM 1239 N N . LEU A 1 160 ? 18.350 -33.017 48.170 1.00 23.76 160 LEU A N 1
ATOM 1240 C CA . LEU A 1 160 ? 18.908 -32.265 47.081 1.00 26.67 160 LEU A CA 1
ATOM 1241 C C . LEU A 1 160 ? 20.165 -32.847 46.456 1.00 27.46 160 LEU A C 1
ATOM 1242 O O . LEU A 1 160 ? 21.035 -33.346 47.158 1.00 23.68 160 LEU A O 1
ATOM 1247 N N . VAL A 1 161 ? 20.261 -32.747 45.118 1.00 18.14 161 VAL A N 1
ATOM 1248 C CA . VAL A 1 161 ? 21.413 -33.018 44.271 1.00 17.89 161 VAL A CA 1
ATOM 1249 C C . VAL A 1 161 ? 21.980 -31.708 43.762 1.00 22.90 161 VAL A C 1
ATOM 1250 O O . VAL A 1 161 ? 21.256 -30.929 43.073 1.00 23.62 161 VAL A O 1
ATOM 1254 N N . TYR A 1 162 ? 23.240 -31.426 44.080 1.00 22.86 162 TYR A N 1
ATOM 1255 C CA . TYR A 1 162 ? 23.924 -30.221 43.658 1.00 22.66 162 TYR A CA 1
ATOM 1256 C C . TYR A 1 162 ? 24.475 -30.548 42.288 1.00 22.63 162 TYR A C 1
ATOM 1257 O O . TYR A 1 162 ? 24.900 -31.693 42.014 1.00 21.83 162 TYR A O 1
ATOM 1266 N N . SER A 1 163 ? 24.345 -29.528 41.465 1.00 22.53 163 SER A N 1
ATOM 1267 C CA . SER A 1 163 ? 24.699 -29.669 40.062 1.00 19.04 163 SER A CA 1
ATOM 1268 C C . SER A 1 163 ? 26.196 -29.579 39.932 1.00 24.15 163 SER A C 1
ATOM 1269 O O . SER A 1 163 ? 26.898 -28.982 40.750 1.00 33.17 163 SER A O 1
ATOM 1272 N N . ASP A 1 164 ? 26.641 -30.182 38.847 1.00 30.08 164 ASP A N 1
ATOM 1273 C CA . ASP A 1 164 ? 28.044 -30.229 38.491 1.00 27.18 164 ASP A CA 1
ATOM 1274 C C . ASP A 1 164 ? 28.060 -29.698 37.057 1.00 23.38 164 ASP A C 1
ATOM 1275 O O . ASP A 1 164 ? 27.747 -30.448 36.128 1.00 34.12 164 ASP A O 1
ATOM 1280 N N . PHE A 1 165 ? 28.390 -28.435 36.850 1.00 27.24 165 PHE A N 1
ATOM 1281 C CA . PHE A 1 165 ? 28.214 -27.838 35.515 1.00 23.46 165 PHE A CA 1
ATOM 1282 C C . PHE A 1 165 ? 29.447 -28.165 34.671 1.00 38.66 165 PHE A C 1
ATOM 1283 O O . PHE A 1 165 ? 29.603 -27.541 33.633 1.00 32.47 165 PHE A O 1
ATOM 1291 N N . SER A 1 166 ? 30.243 -29.143 35.129 1.00 44.09 166 SER A N 1
ATOM 1292 C CA . SER A 1 166 ? 31.468 -29.693 34.517 1.00 54.51 166 SER A CA 1
ATOM 1293 C C . SER A 1 166 ? 31.443 -30.580 33.276 1.00 57.96 166 SER A C 1
ATOM 1294 O O . SER A 1 166 ? 31.780 -30.093 32.196 1.00 71.36 166 SER A O 1
ATOM 1297 N N . GLU A 1 167 ? 31.088 -31.862 33.430 1.00 56.97 167 GLU A N 1
ATOM 1298 C CA . GLU A 1 167 ? 31.307 -32.846 32.368 1.00 54.81 167 GLU A CA 1
ATOM 1299 C C . GLU A 1 167 ? 31.102 -32.337 30.956 1.00 60.96 167 GLU A C 1
ATOM 1300 O O . GLU A 1 167 ? 31.138 -33.118 30.014 1.00 54.54 167 GLU A O 1
ATOM 1306 N N . CYS A 1 170 ? 27.804 -32.797 31.749 1.00 38.58 170 CYS A N 1
ATOM 1307 C CA . CYS A 1 170 ? 26.971 -31.789 31.091 1.00 42.70 170 CYS A CA 1
ATOM 1308 C C . CYS A 1 170 ? 27.104 -31.938 29.590 1.00 47.66 170 CYS A C 1
ATOM 1309 O O . CYS A 1 170 ? 26.227 -31.479 28.891 1.00 31.56 170 CYS A O 1
ATOM 1312 N N . LYS A 1 171 ? 28.228 -32.509 29.150 1.00 50.67 171 LYS A N 1
ATOM 1313 C CA . LYS A 1 171 ? 28.397 -33.058 27.821 1.00 57.87 171 LYS A CA 1
ATOM 1314 C C . LYS A 1 171 ? 29.845 -32.804 27.410 1.00 66.45 171 LYS A C 1
ATOM 1315 O O . LYS A 1 171 ? 30.571 -33.746 27.084 1.00 72.12 171 LYS A O 1
#